Protein AF-A0A7Y2CKF0-F1 (afdb_monomer)

Foldseek 3Di:
DAALVLHDPDDDDDPVQDDPVPVVSVVVVVVVVSVVVSVVSPVVNVVVVVVVCVVVVPDPPPD

Secondary structure (DSSP, 8-state):
-B-TTS-B------GGG--SS-HHHHHHHHHHHHHHHHHHHHHHHHHHHHHHHHHTTPPTT--

Radius of gyration: 17.71 Å; Cα contacts (8 Å, |Δi|>4): 33; chains: 1; bounding box: 37×21×48 Å

Mean predicted aligned error: 6.08 Å

Solvent-accessible surface area (backbone atoms only — not comparable to full-atom values): 3844 Å² total; per-residue (Å²): 82,64,41,63,90,56,49,80,77,49,86,87,77,65,72,89,58,67,43,89,92,44,53,65,62,42,49,51,52,51,54,51,53,52,54,51,44,41,51,52,16,49,54,50,44,52,51,52,51,52,51,51,43,62,74,67,69,59,67,94,81,84,122

pLDDT: mean 90.62, std 10.59, range [60.12, 98.31]

Sequence (63 aa):
VMTGDGSLKSLSIDPEVVDKDDVDMLQDLIVAAVNEGKRRAGDLAAAEMQKAAGGLGLPPGMI

Structure (mmCIF, N/CA/C/O backbone):
data_AF-A0A7Y2CKF0-F1
#
_entry.id   AF-A0A7Y2CKF0-F1
#
loop_
_atom_site.group_PDB
_atom_site.id
_atom_site.type_symbol
_atom_site.label_atom_id
_atom_site.label_alt_id
_atom_site.label_comp_id
_atom_site.label_asym_id
_atom_site.label_entity_id
_atom_site.label_seq_id
_atom_site.pdbx_PDB_ins_code
_atom_site.Cartn_x
_atom_site.Cartn_y
_atom_site.Cartn_z
_atom_site.occupancy
_atom_site.B_iso_or_equiv
_atom_site.auth_seq_id
_atom_site.auth_comp_id
_atom_site.auth_asym_id
_atom_site.auth_atom_id
_atom_site.pdbx_PDB_model_num
ATOM 1 N N . VAL A 1 1 ? 3.586 5.442 0.458 1.00 94.69 1 VAL A N 1
ATOM 2 C CA . VAL A 1 1 ? 4.663 5.532 -0.557 1.00 94.69 1 VAL A CA 1
ATOM 3 C C . VAL A 1 1 ? 5.325 4.179 -0.716 1.00 94.69 1 VAL A C 1
ATOM 5 O O . VAL A 1 1 ? 5.688 3.574 0.287 1.00 94.69 1 VAL A O 1
ATOM 8 N N . MET A 1 2 ? 5.500 3.731 -1.956 1.00 96.75 2 MET A N 1
ATOM 9 C CA . MET A 1 2 ? 6.191 2.489 -2.294 1.00 96.75 2 MET A CA 1
ATOM 10 C C . MET A 1 2 ? 7.314 2.761 -3.289 1.00 96.75 2 MET A C 1
ATOM 12 O O . MET A 1 2 ? 7.188 3.658 -4.123 1.00 96.75 2 MET A O 1
ATOM 16 N N . THR A 1 3 ? 8.417 2.035 -3.155 1.00 93.75 3 THR A N 1
ATOM 17 C CA . THR A 1 3 ? 9.592 2.120 -4.027 1.00 93.75 3 THR A CA 1
ATOM 18 C C . THR A 1 3 ? 9.474 1.153 -5.210 1.00 93.75 3 THR A C 1
ATOM 20 O O . THR A 1 3 ? 8.665 0.228 -5.187 1.00 93.75 3 THR A O 1
ATOM 23 N N . GLY A 1 4 ? 10.260 1.372 -6.272 1.00 89.88 4 GLY A N 1
ATOM 24 C CA . GLY A 1 4 ? 10.181 0.587 -7.518 1.00 89.88 4 GLY A CA 1
ATOM 25 C C . GLY A 1 4 ? 10.590 -0.887 -7.391 1.00 89.88 4 GLY A C 1
ATOM 26 O O . GLY A 1 4 ? 10.220 -1.695 -8.230 1.00 89.88 4 GLY A O 1
ATOM 27 N N . ASP A 1 5 ? 11.302 -1.249 -6.325 1.00 89.81 5 ASP A N 1
ATOM 28 C CA . ASP A 1 5 ? 11.609 -2.633 -5.933 1.00 89.81 5 ASP A CA 1
ATOM 29 C C . ASP A 1 5 ? 10.469 -3.296 -5.127 1.00 89.81 5 ASP A C 1
ATOM 31 O O . ASP A 1 5 ? 10.592 -4.441 -4.699 1.00 89.81 5 ASP A O 1
ATOM 35 N N . GLY A 1 6 ? 9.357 -2.587 -4.903 1.00 92.31 6 GLY A N 1
ATOM 36 C CA . GLY A 1 6 ? 8.183 -3.085 -4.186 1.00 92.31 6 GLY A CA 1
ATOM 37 C C . GLY A 1 6 ? 8.218 -2.895 -2.667 1.00 92.31 6 GLY A C 1
ATOM 38 O O . GLY A 1 6 ? 7.316 -3.386 -1.980 1.00 92.31 6 GLY A O 1
ATOM 39 N N . SER A 1 7 ? 9.209 -2.180 -2.123 1.00 95.88 7 SER A N 1
ATOM 40 C CA . SER A 1 7 ? 9.308 -1.926 -0.680 1.00 95.88 7 SER A CA 1
ATOM 41 C C . SER A 1 7 ? 8.353 -0.808 -0.223 1.00 95.88 7 SER A C 1
ATOM 43 O O . SER A 1 7 ? 8.292 0.284 -0.796 1.00 95.88 7 SER A O 1
ATOM 45 N N . LEU A 1 8 ? 7.585 -1.049 0.847 1.00 97.75 8 LEU A N 1
ATOM 46 C CA . LEU A 1 8 ? 6.707 -0.036 1.445 1.00 97.75 8 LEU A CA 1
ATOM 47 C C . LEU A 1 8 ? 7.533 0.918 2.321 1.00 97.75 8 LEU A C 1
ATOM 49 O O . LEU A 1 8 ? 8.067 0.513 3.349 1.00 97.75 8 LEU A O 1
ATOM 53 N N . LYS A 1 9 ? 7.615 2.195 1.935 1.00 97.50 9 LYS A N 1
ATOM 54 C CA . LYS A 1 9 ? 8.385 3.217 2.667 1.00 97.50 9 LYS A CA 1
ATOM 55 C C . LYS A 1 9 ? 7.547 3.986 3.685 1.00 97.50 9 LYS A C 1
ATOM 57 O O . LYS A 1 9 ? 8.057 4.401 4.720 1.00 97.50 9 LYS A O 1
ATOM 62 N N . SER A 1 10 ? 6.278 4.231 3.377 1.00 97.56 10 SER A N 1
ATOM 63 C CA . SER A 1 10 ? 5.363 4.919 4.292 1.00 97.56 10 SER A CA 1
ATOM 64 C C . SER A 1 10 ? 3.909 4.581 3.996 1.00 97.56 10 SER A C 1
ATOM 66 O O . SER A 1 10 ? 3.559 4.267 2.856 1.00 97.56 10 SER A O 1
ATOM 68 N N . LEU A 1 11 ? 3.060 4.714 5.008 1.00 97.12 11 LEU A N 1
ATOM 69 C CA . LEU A 1 11 ? 1.608 4.633 4.914 1.00 97.12 11 LEU A CA 1
ATOM 70 C C . LEU A 1 11 ? 1.034 5.843 5.655 1.00 97.12 11 LEU A C 1
ATOM 72 O O . LEU A 1 11 ? 1.521 6.195 6.726 1.00 97.12 11 LEU A O 1
ATOM 76 N N . SER A 1 12 ? 0.044 6.496 5.061 1.00 97.44 12 SER A N 1
ATOM 77 C CA . SER A 1 12 ? -0.709 7.581 5.684 1.00 97.44 12 SER A CA 1
ATOM 78 C C . SER A 1 12 ? -2.172 7.180 5.640 1.00 97.44 12 SER A C 1
ATOM 80 O O . SER A 1 12 ? -2.624 6.645 4.628 1.00 97.44 12 SER A O 1
ATOM 82 N N . ILE A 1 13 ? -2.859 7.371 6.759 1.00 97.19 13 ILE A N 1
ATOM 83 C CA . ILE A 1 13 ? -4.252 6.988 6.953 1.00 97.19 13 ILE A CA 1
ATOM 84 C C . ILE A 1 13 ? -5.006 8.269 7.281 1.00 97.19 13 ILE A C 1
ATOM 86 O O . ILE A 1 13 ? -4.548 9.050 8.119 1.00 97.19 13 ILE A O 1
ATOM 90 N N . ASP A 1 14 ? -6.125 8.481 6.598 1.00 96.88 14 ASP A N 1
ATOM 91 C CA . ASP A 1 14 ? -7.032 9.574 6.917 1.00 96.88 14 ASP A CA 1
ATOM 92 C C . ASP A 1 14 ? -7.691 9.298 8.282 1.00 96.88 14 ASP A C 1
ATOM 94 O O . ASP A 1 14 ? -8.240 8.210 8.468 1.00 96.88 14 ASP A O 1
ATOM 98 N N . PRO A 1 15 ? -7.637 10.222 9.259 1.00 96.31 15 PRO A N 1
ATOM 99 C CA . PRO A 1 15 ? -8.310 10.035 10.540 1.00 96.31 15 PRO A CA 1
ATOM 100 C C . PRO A 1 15 ? -9.808 9.727 10.416 1.00 96.31 15 PRO A C 1
ATOM 102 O O . PRO A 1 15 ? -10.346 9.061 11.296 1.00 96.31 15 PRO 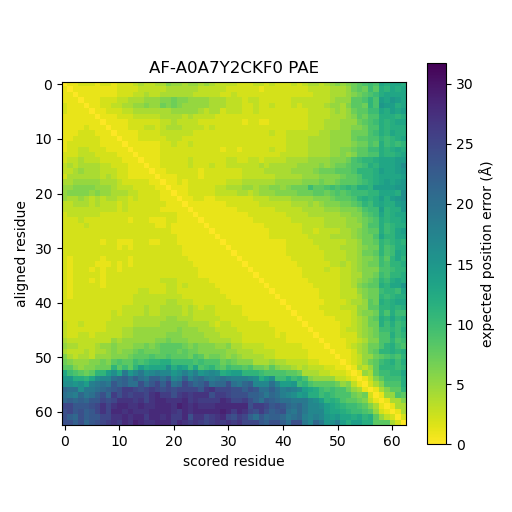A O 1
ATOM 105 N N . GLU A 1 16 ? -10.468 10.173 9.342 1.00 95.25 16 GLU A N 1
ATOM 106 C CA . GLU A 1 16 ? -11.896 9.929 9.104 1.00 95.25 16 GLU A CA 1
ATOM 107 C C . GLU A 1 16 ? -12.230 8.445 8.899 1.00 95.25 16 GLU A C 1
ATOM 109 O O . GLU A 1 16 ? -13.350 8.034 9.188 1.00 95.25 16 GLU A O 1
ATOM 114 N N . VAL A 1 17 ? -11.269 7.627 8.450 1.00 93.75 17 VAL A N 1
ATOM 115 C CA . VAL A 1 17 ? -11.471 6.178 8.255 1.00 93.75 17 VAL A CA 1
ATOM 116 C C . VAL A 1 17 ? -11.023 5.338 9.457 1.00 93.75 17 VAL A C 1
ATOM 118 O O . VAL A 1 17 ? -10.985 4.112 9.378 1.00 93.75 17 VAL A O 1
ATOM 121 N N . VAL A 1 18 ? -10.642 5.975 10.569 1.00 96.06 18 VAL A N 1
ATOM 122 C CA . VAL A 1 18 ? -10.215 5.288 11.795 1.00 96.06 18 VAL A CA 1
ATOM 123 C C . VAL A 1 18 ? -11.392 5.197 12.762 1.00 96.06 18 VAL A C 1
ATOM 125 O O . VAL A 1 18 ? -11.491 5.962 13.723 1.00 96.06 18 VAL A O 1
ATOM 128 N N . ASP A 1 19 ? -12.269 4.228 12.513 1.00 95.75 19 ASP A N 1
ATOM 129 C CA . ASP A 1 19 ? -13.357 3.861 13.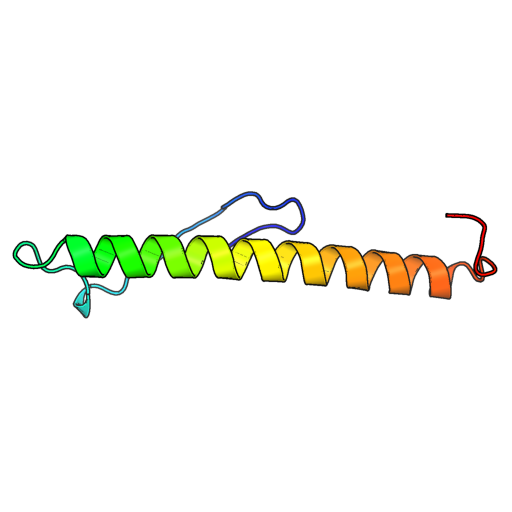416 1.00 95.75 19 ASP A CA 1
ATOM 130 C C . ASP A 1 19 ? -12.996 2.588 14.202 1.00 95.75 19 ASP A C 1
ATOM 132 O O . ASP A 1 19 ? -12.504 1.604 13.651 1.00 95.75 19 ASP A O 1
ATOM 136 N N . LYS A 1 20 ? -13.214 2.608 15.521 1.00 95.62 20 LYS A N 1
ATOM 137 C CA . LYS A 1 20 ? -12.980 1.443 16.390 1.00 95.62 20 LYS A CA 1
ATOM 138 C C . LYS A 1 20 ? -14.076 0.395 16.257 1.00 95.62 20 LYS A C 1
ATOM 140 O O . LYS A 1 20 ? -13.819 -0.765 16.575 1.00 95.62 20 LYS A O 1
ATOM 145 N N . ASP A 1 21 ? -15.257 0.809 15.817 1.00 97.00 21 ASP A N 1
ATOM 146 C CA . ASP A 1 21 ? -16.399 -0.074 15.623 1.00 97.00 21 ASP A CA 1
ATOM 147 C C . ASP A 1 21 ? -16.389 -0.709 14.216 1.00 97.00 21 ASP A C 1
ATOM 149 O O . ASP A 1 21 ? -17.088 -1.696 13.993 1.00 97.00 21 ASP A O 1
ATOM 153 N N . ASP A 1 22 ? -15.544 -0.206 13.301 1.00 95.44 22 ASP A N 1
ATOM 154 C CA . ASP A 1 22 ? -15.384 -0.703 11.926 1.00 95.44 22 ASP A CA 1
ATOM 155 C C . ASP A 1 22 ? -13.905 -0.837 11.511 1.00 95.44 22 ASP A C 1
ATOM 157 O O . ASP A 1 22 ? -13.384 -0.194 10.595 1.00 95.44 22 ASP A O 1
ATOM 161 N N . VAL A 1 23 ? -13.185 -1.696 12.233 1.00 96.00 23 VAL A N 1
ATOM 162 C CA . VAL A 1 23 ? -11.767 -1.977 11.958 1.00 96.00 23 VAL A CA 1
ATOM 163 C C . VAL A 1 23 ? -11.589 -2.753 10.645 1.00 96.00 23 VAL A C 1
ATOM 165 O O . VAL A 1 23 ? -10.555 -2.613 9.987 1.00 96.00 23 VAL A O 1
ATOM 168 N N . ASP A 1 24 ? -12.580 -3.555 10.255 1.00 96.81 24 ASP A N 1
ATOM 169 C CA . ASP A 1 24 ? -12.526 -4.399 9.059 1.00 96.81 24 ASP A CA 1
ATOM 170 C C . ASP A 1 24 ? -12.459 -3.543 7.786 1.00 96.81 24 ASP A C 1
ATOM 172 O O . ASP A 1 24 ? -11.609 -3.788 6.926 1.00 96.81 24 ASP A O 1
ATOM 176 N N . MET A 1 25 ? -13.241 -2.459 7.711 1.00 96.31 25 MET A N 1
ATOM 177 C CA . MET A 1 25 ? -13.154 -1.508 6.599 1.00 96.31 25 MET A CA 1
ATOM 178 C C . MET A 1 25 ? -11.752 -0.898 6.472 1.00 96.31 25 MET A C 1
ATOM 180 O O . MET A 1 25 ? -11.200 -0.817 5.370 1.00 96.31 25 MET A O 1
ATOM 184 N N . LEU A 1 26 ? -11.138 -0.489 7.586 1.00 97.50 26 LEU A N 1
ATOM 185 C CA . LEU A 1 26 ? -9.787 0.074 7.568 1.00 97.50 26 LEU A CA 1
ATOM 186 C C . LEU A 1 26 ? -8.752 -0.951 7.075 1.00 97.50 26 LEU A C 1
ATOM 188 O O . LEU A 1 26 ? -7.853 -0.603 6.304 1.00 97.50 26 LEU A O 1
ATOM 192 N N . GLN A 1 27 ? -8.873 -2.213 7.490 1.00 97.88 27 GLN A N 1
ATOM 193 C CA . GLN A 1 27 ? -7.994 -3.287 7.023 1.00 97.88 27 GLN A CA 1
ATOM 194 C C . GLN A 1 27 ? -8.128 -3.505 5.511 1.00 97.88 27 GLN A C 1
ATOM 196 O O . GLN A 1 27 ? -7.107 -3.570 4.818 1.00 97.88 27 GLN A O 1
ATOM 201 N N . ASP A 1 28 ? -9.355 -3.539 4.991 1.00 97.94 28 ASP A N 1
ATOM 202 C CA . ASP A 1 28 ? -9.624 -3.705 3.560 1.00 97.94 28 ASP A CA 1
ATOM 203 C C . ASP A 1 28 ? -9.009 -2.573 2.730 1.00 97.94 28 ASP A C 1
ATOM 205 O O . ASP A 1 28 ? -8.348 -2.820 1.713 1.00 97.94 28 ASP A O 1
ATOM 209 N N . LEU A 1 29 ? -9.139 -1.326 3.196 1.00 97.75 29 LEU A N 1
ATOM 210 C CA . LEU A 1 29 ? -8.518 -0.164 2.557 1.00 97.75 29 LEU A CA 1
ATOM 211 C C . LEU A 1 29 ? -6.988 -0.280 2.522 1.00 97.75 29 LEU A C 1
ATOM 213 O O . LEU A 1 29 ? -6.366 0.006 1.493 1.00 97.75 29 LEU A O 1
ATOM 217 N N . ILE A 1 30 ? -6.367 -0.731 3.617 1.00 98.00 30 ILE A N 1
ATOM 218 C CA . ILE A 1 30 ? -4.912 -0.929 3.690 1.00 98.00 30 ILE A CA 1
ATOM 219 C C . ILE A 1 30 ? -4.466 -2.013 2.704 1.00 98.00 30 ILE A C 1
ATOM 221 O O . ILE A 1 30 ? -3.511 -1.800 1.949 1.00 98.00 30 ILE A O 1
ATOM 225 N N . VAL A 1 31 ? -5.150 -3.160 2.673 1.00 98.31 31 VAL A N 1
ATOM 226 C CA . VAL A 1 31 ? -4.830 -4.268 1.759 1.00 98.31 31 VAL A CA 1
ATOM 227 C C . VAL A 1 31 ? -4.943 -3.815 0.305 1.00 98.31 31 VAL A C 1
ATOM 229 O O . VAL A 1 31 ? -4.020 -4.038 -0.488 1.00 98.31 31 VAL A O 1
ATOM 232 N N . ALA A 1 32 ? -6.034 -3.129 -0.042 1.00 98.06 32 ALA A N 1
ATOM 233 C CA . ALA A 1 32 ? -6.245 -2.593 -1.380 1.00 98.06 32 ALA A CA 1
ATOM 234 C C . ALA A 1 32 ? -5.125 -1.617 -1.779 1.00 98.06 32 ALA A C 1
ATOM 236 O O . ALA A 1 32 ? -4.523 -1.770 -2.845 1.00 98.06 32 ALA A O 1
ATOM 237 N N . ALA A 1 33 ? -4.785 -0.662 -0.908 1.00 97.94 33 ALA A N 1
ATOM 238 C CA . ALA A 1 33 ? -3.756 0.339 -1.176 1.00 97.94 33 ALA A CA 1
ATOM 239 C C . ALA A 1 33 ? -2.354 -0.272 -1.355 1.00 97.94 33 ALA A C 1
ATOM 241 O O . ALA A 1 33 ? -1.602 0.140 -2.245 1.00 97.94 33 ALA A O 1
ATOM 242 N N . VAL A 1 34 ? -1.988 -1.268 -0.540 1.00 98.06 34 VAL A N 1
ATOM 243 C CA . VAL A 1 34 ? -0.689 -1.953 -0.647 1.00 98.06 34 VAL A CA 1
ATOM 244 C C . VAL A 1 34 ? -0.606 -2.768 -1.938 1.00 98.06 34 VAL A C 1
ATOM 246 O O . VAL A 1 34 ? 0.397 -2.687 -2.647 1.00 98.06 34 VAL A O 1
ATOM 249 N N . ASN A 1 35 ? -1.652 -3.517 -2.284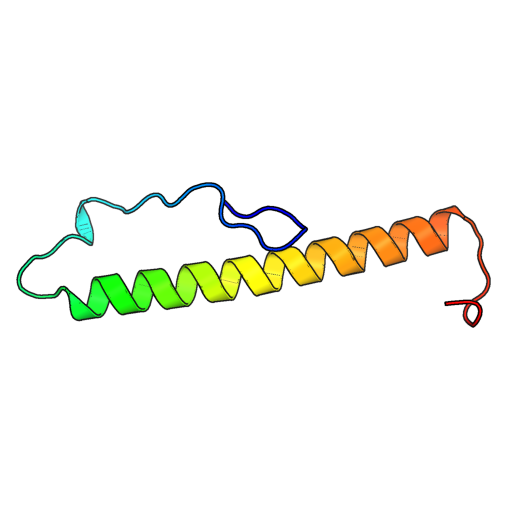 1.00 98.06 35 ASN A N 1
ATOM 250 C CA . ASN A 1 35 ? -1.672 -4.300 -3.521 1.00 98.06 35 ASN A CA 1
ATOM 251 C C . ASN A 1 35 ? -1.620 -3.402 -4.764 1.00 98.06 35 ASN A C 1
ATOM 253 O O . ASN A 1 35 ? -0.843 -3.659 -5.687 1.00 98.06 35 ASN A O 1
ATOM 257 N N . GLU A 1 36 ? -2.386 -2.310 -4.763 1.00 97.62 36 GLU A N 1
ATOM 258 C CA . GLU A 1 36 ? -2.368 -1.298 -5.820 1.00 97.62 36 GLU A CA 1
ATOM 259 C C . GLU A 1 36 ? -0.973 -0.698 -5.999 1.00 97.62 36 GLU A C 1
ATOM 261 O O . GLU A 1 36 ? -0.453 -0.621 -7.115 1.00 97.62 36 GLU A O 1
ATOM 266 N N . GLY A 1 37 ? -0.343 -0.288 -4.899 1.00 97.19 37 GLY A N 1
ATOM 267 C CA . GLY A 1 37 ? 0.985 0.297 -4.959 1.00 97.19 37 GLY A CA 1
ATOM 268 C C . GLY A 1 37 ? 2.039 -0.689 -5.474 1.00 97.19 37 G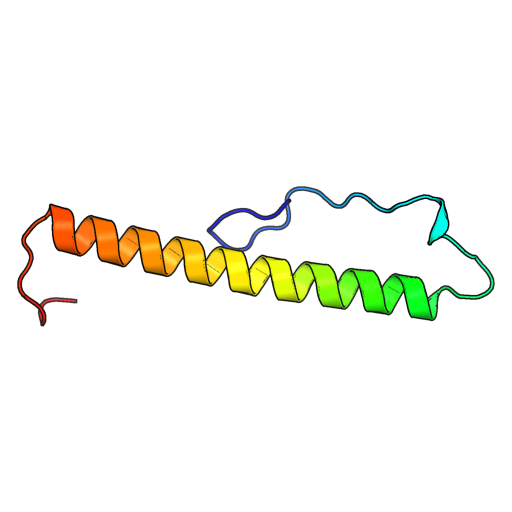LY A C 1
ATOM 269 O O . GLY A 1 37 ? 2.908 -0.275 -6.239 1.00 97.19 37 GLY A O 1
ATOM 270 N N . LYS A 1 38 ? 1.935 -1.987 -5.136 1.00 97.19 38 LYS A N 1
ATOM 271 C CA . LYS A 1 38 ? 2.848 -3.029 -5.643 1.00 97.19 38 LYS A CA 1
ATOM 272 C C . LYS A 1 38 ? 2.714 -3.198 -7.144 1.00 97.19 38 LYS A C 1
ATOM 274 O O . LYS A 1 38 ? 3.726 -3.270 -7.838 1.00 97.19 38 LYS A O 1
ATOM 279 N N . ARG A 1 39 ? 1.477 -3.208 -7.646 1.00 97.00 39 ARG A N 1
ATOM 280 C CA . ARG A 1 39 ? 1.218 -3.264 -9.086 1.00 97.00 39 ARG A CA 1
ATOM 281 C C . ARG A 1 39 ? 1.849 -2.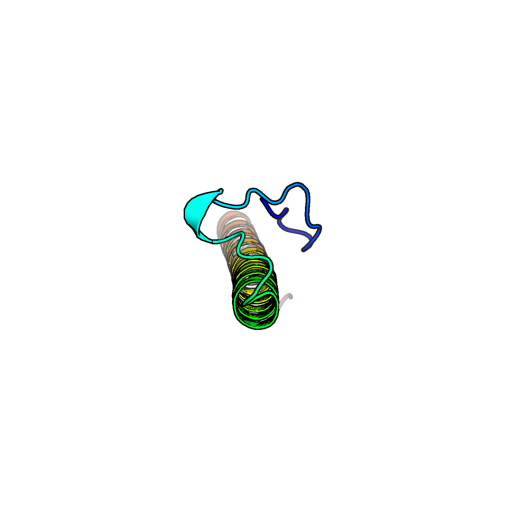067 -9.795 1.00 97.00 39 ARG A C 1
ATOM 283 O O . ARG A 1 39 ? 2.650 -2.258 -10.701 1.00 97.00 39 ARG A O 1
ATOM 290 N N . ARG A 1 40 ? 1.594 -0.848 -9.306 1.00 96.81 40 ARG A N 1
ATOM 291 C CA . ARG A 1 40 ? 2.167 0.382 -9.884 1.00 96.81 40 ARG A CA 1
ATOM 292 C C . ARG A 1 40 ? 3.694 0.410 -9.849 1.00 96.81 40 ARG A C 1
ATOM 294 O O . ARG A 1 40 ? 4.305 0.908 -10.788 1.00 96.81 40 ARG A O 1
ATOM 301 N N . ALA A 1 41 ? 4.311 -0.098 -8.782 1.00 96.06 41 ALA A N 1
ATOM 302 C CA . ALA A 1 41 ? 5.765 -0.204 -8.691 1.00 96.06 41 ALA A CA 1
ATOM 303 C C . ALA A 1 41 ? 6.326 -1.141 -9.774 1.00 96.06 41 ALA A C 1
ATOM 305 O O . ALA A 1 41 ? 7.280 -0.773 -10.457 1.00 96.06 41 ALA A O 1
ATOM 306 N N . GLY A 1 42 ? 5.692 -2.302 -9.977 1.00 94.00 42 GLY A N 1
ATOM 307 C CA . GLY A 1 42 ? 6.048 -3.238 -11.047 1.00 94.00 42 GLY A CA 1
ATOM 308 C C . GLY A 1 42 ? 5.865 -2.642 -12.444 1.00 94.00 42 GLY A C 1
ATOM 309 O O . GLY A 1 42 ? 6.775 -2.734 -13.268 1.00 94.00 42 GLY A O 1
ATOM 310 N N . ASP A 1 43 ? 4.739 -1.969 -12.687 1.00 94.50 43 ASP A N 1
ATOM 311 C CA . ASP A 1 43 ? 4.449 -1.303 -13.964 1.00 94.50 43 ASP A CA 1
ATOM 312 C C . ASP A 1 43 ? 5.494 -0.221 -14.278 1.00 94.50 43 ASP A C 1
ATOM 314 O O . ASP A 1 43 ? 5.994 -0.132 -15.402 1.00 94.50 43 ASP A O 1
ATOM 318 N N . LEU A 1 44 ? 5.877 0.576 -13.273 1.00 93.56 44 LEU A N 1
ATOM 319 C CA . LEU A 1 44 ? 6.920 1.590 -13.412 1.00 93.56 44 LEU A CA 1
ATOM 320 C C . LEU A 1 44 ? 8.285 0.955 -13.705 1.00 93.56 44 LEU A C 1
ATOM 322 O O . LEU A 1 44 ? 8.981 1.409 -14.610 1.00 93.56 44 LEU A O 1
ATOM 326 N N . ALA A 1 45 ? 8.661 -0.105 -12.984 1.00 90.38 45 ALA A N 1
ATOM 327 C CA . ALA A 1 45 ? 9.925 -0.804 -13.211 1.00 90.38 45 ALA A CA 1
ATOM 328 C C . ALA A 1 45 ? 10.005 -1.397 -14.629 1.00 90.38 45 ALA A C 1
ATOM 330 O O . ALA A 1 45 ? 11.020 -1.237 -15.310 1.00 90.38 45 ALA A O 1
ATOM 331 N N . ALA A 1 46 ? 8.925 -2.026 -15.102 1.00 89.75 46 ALA A N 1
ATOM 332 C CA . ALA A 1 46 ? 8.838 -2.560 -16.459 1.00 89.75 46 ALA A CA 1
ATOM 333 C C . ALA A 1 46 ? 8.933 -1.449 -17.518 1.00 89.75 46 ALA A C 1
ATOM 335 O O . ALA A 1 46 ? 9.667 -1.591 -18.498 1.00 89.75 46 ALA A O 1
ATOM 336 N N . ALA A 1 47 ? 8.244 -0.324 -17.307 1.00 91.00 47 ALA A N 1
ATOM 337 C CA . ALA A 1 47 ? 8.297 0.820 -18.213 1.00 91.00 47 ALA A CA 1
ATOM 338 C C . ALA A 1 47 ? 9.706 1.433 -18.299 1.00 91.00 47 ALA A C 1
ATOM 340 O O . ALA A 1 47 ? 10.170 1.756 -19.393 1.00 91.00 47 ALA A O 1
ATOM 341 N N . GLU A 1 48 ? 10.417 1.568 -17.176 1.00 89.88 48 GLU A N 1
ATO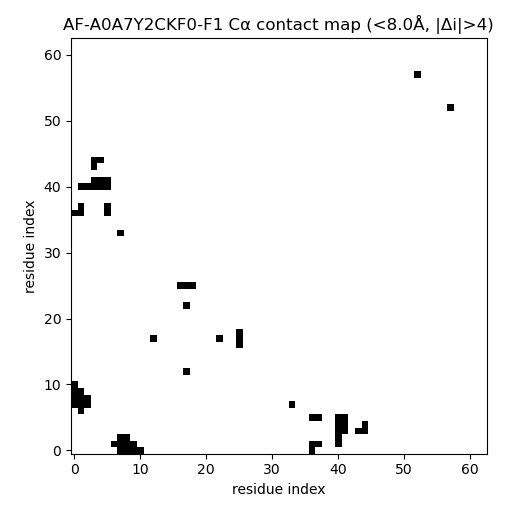M 342 C CA . GLU A 1 48 ? 11.798 2.069 -17.171 1.00 89.88 48 GLU A CA 1
ATOM 343 C C . GLU A 1 48 ? 12.770 1.088 -17.846 1.00 89.88 48 GLU A C 1
ATOM 345 O O . GLU A 1 48 ? 13.635 1.523 -18.608 1.00 89.88 48 GLU A O 1
ATOM 350 N N . MET A 1 49 ? 12.590 -0.230 -17.676 1.00 87.06 49 MET A N 1
ATOM 351 C CA . MET A 1 49 ? 13.364 -1.230 -18.429 1.00 87.06 49 MET A CA 1
ATOM 352 C C . MET A 1 49 ? 13.130 -1.125 -19.940 1.00 87.06 49 MET A C 1
ATOM 354 O O . MET A 1 49 ? 14.090 -1.153 -20.709 1.00 87.06 49 MET A O 1
ATOM 358 N N . GLN A 1 50 ? 11.879 -0.958 -20.381 1.00 88.00 50 GLN A N 1
ATOM 359 C CA . GLN A 1 50 ? 11.554 -0.773 -21.801 1.00 88.00 50 GLN A CA 1
ATOM 360 C C . GLN A 1 50 ? 12.192 0.500 -22.372 1.00 88.00 50 GLN A C 1
ATOM 362 O O . GLN A 1 50 ? 12.771 0.466 -23.460 1.00 88.00 50 GLN A O 1
ATOM 367 N N . LYS A 1 51 ? 12.138 1.615 -21.631 1.00 88.62 51 LYS A N 1
ATOM 368 C CA . LYS A 1 51 ? 12.808 2.865 -22.022 1.00 88.62 51 LYS A CA 1
ATOM 369 C C . LYS A 1 51 ? 14.321 2.688 -22.116 1.00 88.62 51 LYS A C 1
ATOM 371 O O . LYS A 1 51 ? 14.917 3.147 -23.086 1.00 88.62 51 LYS A O 1
ATOM 376 N N . ALA A 1 52 ? 14.936 2.016 -21.143 1.00 87.06 52 ALA A N 1
ATOM 377 C CA . ALA A 1 52 ? 16.373 1.758 -21.137 1.00 87.06 52 ALA A CA 1
ATOM 378 C C . ALA A 1 52 ? 16.798 0.873 -22.320 1.00 87.06 52 ALA A C 1
ATOM 380 O O . ALA A 1 52 ? 17.753 1.208 -23.021 1.00 87.06 52 ALA A O 1
ATOM 381 N N . ALA A 1 53 ? 16.056 -0.204 -22.598 1.00 82.88 53 ALA A N 1
ATOM 382 C CA . ALA A 1 53 ? 16.299 -1.075 -23.748 1.00 82.88 53 ALA A CA 1
ATOM 383 C C . ALA A 1 53 ? 16.172 -0.314 -25.082 1.00 82.88 53 ALA A C 1
ATOM 385 O O . ALA A 1 53 ? 17.026 -0.457 -25.958 1.00 82.88 53 ALA A O 1
ATOM 386 N N . GLY A 1 54 ? 15.157 0.550 -25.208 1.00 80.75 54 GLY A N 1
ATOM 387 C CA . GLY A 1 54 ? 14.965 1.410 -26.379 1.00 80.75 54 GLY A CA 1
ATOM 388 C C . GLY A 1 54 ? 16.042 2.490 -26.537 1.00 80.75 54 GLY A C 1
ATOM 389 O O . GLY A 1 54 ? 16.468 2.769 -27.655 1.00 80.75 54 GLY A O 1
ATOM 390 N N . GLY A 1 55 ? 16.530 3.065 -25.433 1.00 76.62 55 GLY A N 1
ATOM 391 C CA . GLY A 1 55 ? 17.594 4.077 -25.428 1.00 76.62 55 GLY A CA 1
ATOM 392 C C . GLY A 1 55 ? 18.990 3.524 -25.735 1.00 76.62 55 GLY A C 1
ATOM 393 O O . GLY A 1 55 ? 19.842 4.257 -26.229 1.00 76.62 55 GLY A O 1
ATOM 394 N N . LEU A 1 56 ? 19.215 2.230 -25.489 1.00 73.69 56 LEU A N 1
ATOM 395 C CA . LEU A 1 56 ? 20.456 1.522 -25.823 1.00 73.69 56 LEU A CA 1
ATOM 396 C C . LEU A 1 56 ? 20.472 0.959 -27.257 1.00 73.69 56 LEU A C 1
ATOM 398 O O . LEU A 1 56 ? 21.481 0.389 -27.668 1.00 73.69 56 LEU A O 1
ATOM 402 N N . GLY A 1 57 ? 19.382 1.104 -28.023 1.00 64.75 57 GLY A N 1
ATOM 403 C CA . GLY A 1 57 ? 19.288 0.603 -29.401 1.00 64.75 57 GLY A CA 1
ATOM 404 C C . GLY A 1 57 ? 19.400 -0.921 -29.515 1.00 64.75 57 GLY A C 1
ATOM 405 O O . GLY A 1 57 ? 19.776 -1.431 -30.571 1.00 64.75 57 GLY A O 1
ATOM 406 N N . LEU A 1 58 ? 19.117 -1.653 -28.433 1.00 68.12 58 LEU A N 1
ATOM 407 C CA . LEU A 1 58 ? 19.253 -3.104 -28.412 1.00 68.12 58 LEU A CA 1
ATOM 408 C C . LEU A 1 58 ? 18.113 -3.738 -29.226 1.00 68.12 58 LEU A C 1
ATOM 410 O O . LEU A 1 58 ? 16.942 -3.460 -28.953 1.00 68.12 58 LEU A O 1
ATOM 414 N N . PRO A 1 59 ? 18.424 -4.575 -30.235 1.00 62.75 59 PRO A N 1
ATOM 415 C CA . PRO A 1 59 ? 17.405 -5.199 -31.061 1.00 62.75 59 PRO A CA 1
ATOM 416 C C . PRO A 1 59 ? 16.513 -6.129 -30.221 1.00 62.75 5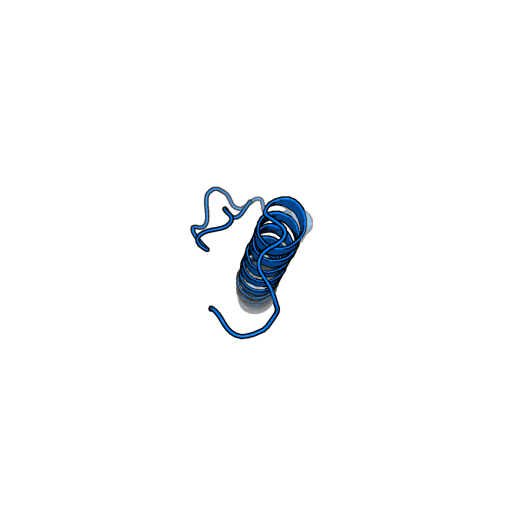9 PRO A C 1
ATOM 418 O O . PRO A 1 59 ? 17.006 -6.808 -29.313 1.00 62.75 59 PRO A O 1
ATOM 421 N N . PRO A 1 60 ? 15.203 -6.188 -30.521 1.00 60.12 60 PRO A N 1
ATOM 422 C CA . PRO A 1 60 ? 14.278 -7.064 -29.812 1.00 60.12 60 PRO A CA 1
ATOM 423 C C . PRO A 1 60 ? 14.716 -8.528 -29.981 1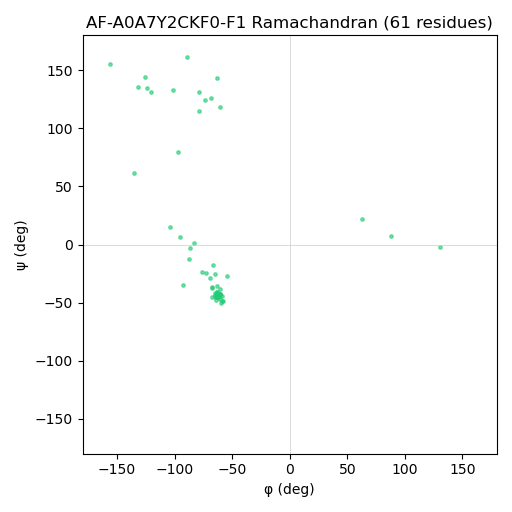.00 60.12 60 PRO A C 1
ATOM 425 O O . PRO A 1 60 ? 14.784 -9.025 -31.103 1.00 60.12 60 PRO A O 1
ATOM 428 N N . GLY A 1 61 ? 15.045 -9.202 -28.870 1.00 65.44 61 GLY A N 1
ATOM 429 C CA . GLY A 1 61 ? 15.488 -10.607 -28.847 1.00 65.44 61 GLY A CA 1
ATOM 430 C C . GLY A 1 61 ? 16.771 -10.907 -28.055 1.00 65.44 61 GLY A C 1
ATOM 431 O O . GLY A 1 61 ? 17.160 -12.067 -27.981 1.00 65.44 61 GLY A O 1
ATOM 432 N N . MET A 1 62 ? 17.429 -9.897 -27.469 1.00 68.75 62 MET A N 1
ATOM 433 C CA . MET A 1 62 ? 18.618 -10.065 -26.607 1.00 68.75 62 MET A CA 1
ATOM 434 C C . M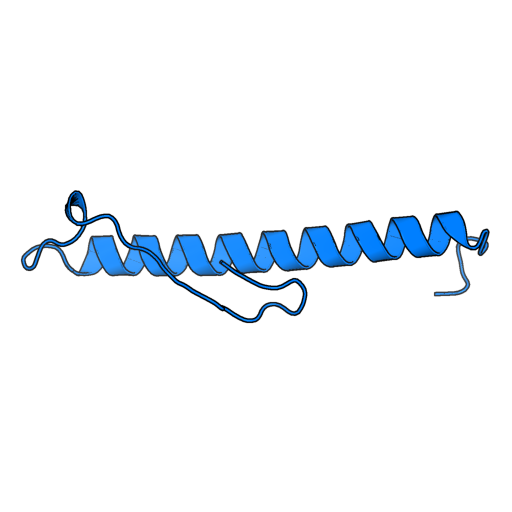ET A 1 62 ? 18.346 -9.914 -25.092 1.00 68.75 62 MET A C 1
ATOM 436 O O . MET A 1 62 ? 19.295 -9.768 -24.323 1.00 68.75 62 MET A O 1
ATOM 440 N N . ILE A 1 63 ? 17.077 -9.953 -24.663 1.00 61.31 63 ILE A N 1
ATOM 441 C CA . ILE A 1 63 ? 16.651 -9.950 -23.247 1.00 61.31 63 ILE A CA 1
ATOM 442 C C . ILE A 1 63 ? 15.902 -11.240 -22.934 1.00 61.31 63 ILE A C 1
ATOM 444 O O . ILE A 1 63 ? 15.073 -11.627 -23.791 1.00 61.31 63 ILE A O 1
#